Protein AF-A0A2B7ZKZ3-F1 (afdb_monomer)

Mean predicted aligned error: 11.05 Å

pLDDT: mean 71.41, std 15.77, range [35.44, 88.06]

Organism: NCBI:txid73230

Solvent-accessible surface area (backbone atoms only — not comparable to full-atom values): 5796 Å² total; per-residue (Å²): 141,74,61,71,72,65,61,63,66,21,60,46,70,80,85,46,42,60,88,79,86,84,72,76,71,55,71,74,46,41,41,57,69,46,54,39,46,50,31,51,74,71,72,40,77,74,75,49,74,66,55,48,52,51,52,53,53,51,54,50,37,61,63,40,91,48,75,90,72,26,58,48,71,71,62,50,61,69,28,73,60,55,62,46,47,71,71,67,57,64,95,82,123

Sequence (93 aa):
MVAVWETCRKYFEKRDQPKTQSVLPSPECSFEEEIQVMRRYEGMDDSGEEDKTVILSMVRAMLVSKPEEQATMESLMTSEWMVNWSKRAGPEL

Secondary structure (DSSP, 8-state):
--HHHHHSGGGSSSS----SS--PPPHHHHIIIIIHHHHHHTTPPPPPHHHHHHHHHHHHHHT-SSTTTSPPHHHHHTSHHHHHHHHHS-S--

Radius of gyration: 15.7 Å; Cα contacts (8 Å, |Δi|>4): 54; chains: 1; bounding box: 31×40×36 Å

Structure (mmCIF, N/CA/C/O backbone):
data_AF-A0A2B7ZKZ3-F1
#
_entry.id   AF-A0A2B7ZKZ3-F1
#
loop_
_atom_site.group_PDB
_atom_site.id
_ato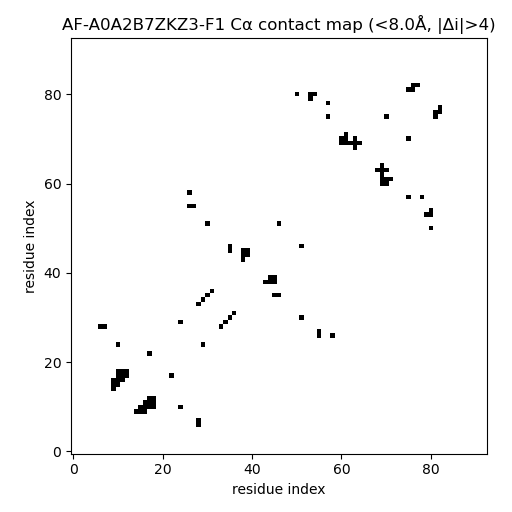m_site.type_symbol
_atom_site.label_atom_id
_atom_site.label_alt_id
_atom_site.label_comp_id
_atom_site.label_asym_id
_atom_site.label_entity_id
_atom_site.label_seq_id
_atom_site.pdbx_PDB_ins_code
_atom_site.Cartn_x
_atom_site.Cartn_y
_atom_site.Cartn_z
_atom_site.occupancy
_atom_site.B_iso_or_equiv
_atom_site.auth_seq_id
_atom_site.auth_comp_id
_atom_site.auth_asym_id
_atom_site.auth_atom_id
_atom_site.pdbx_PDB_model_num
ATOM 1 N N . MET A 1 1 ? -7.373 -0.115 -17.907 1.00 39.53 1 MET A N 1
ATOM 2 C CA . MET A 1 1 ? -6.005 0.226 -17.455 1.00 39.53 1 MET A CA 1
ATOM 3 C C . MET A 1 1 ? -5.549 1.628 -17.907 1.00 39.53 1 MET A C 1
ATOM 5 O O . MET A 1 1 ? -4.401 1.814 -18.262 1.00 39.53 1 MET A O 1
ATOM 9 N N . VAL A 1 2 ? -6.425 2.643 -17.828 1.00 35.44 2 VAL A N 1
ATOM 10 C CA . VAL A 1 2 ? -6.069 4.090 -17.858 1.00 35.44 2 VAL A CA 1
ATOM 11 C C . VAL A 1 2 ? -6.261 4.707 -16.449 1.00 35.44 2 VAL A C 1
ATOM 13 O O . VAL A 1 2 ? -5.969 5.868 -16.199 1.00 35.44 2 VAL A O 1
ATOM 16 N N . ALA A 1 3 ? -6.751 3.899 -15.500 1.00 50.03 3 ALA A N 1
ATOM 17 C CA . ALA A 1 3 ? -7.334 4.326 -14.231 1.00 50.03 3 ALA A CA 1
ATOM 18 C C . ALA A 1 3 ? -6.301 4.707 -13.158 1.00 50.03 3 ALA A C 1
ATOM 20 O O . ALA A 1 3 ? -6.555 5.623 -12.385 1.00 50.03 3 ALA A O 1
ATOM 21 N N . VAL A 1 4 ? -5.124 4.072 -13.137 1.00 50.50 4 VAL A N 1
ATOM 22 C CA . VAL A 1 4 ? -4.055 4.373 -12.162 1.00 50.50 4 VAL A CA 1
ATOM 23 C C . VAL A 1 4 ? -3.572 5.828 -12.296 1.00 50.50 4 VAL A C 1
ATOM 25 O O . VAL A 1 4 ? -3.372 6.513 -11.300 1.00 50.50 4 VAL A O 1
ATOM 28 N N . TRP A 1 5 ? -3.510 6.348 -13.525 1.00 42.09 5 TRP A N 1
ATOM 29 C CA . TRP A 1 5 ? -2.975 7.676 -13.852 1.00 42.09 5 TRP A CA 1
ATOM 30 C C . TRP A 1 5 ? -3.850 8.867 -13.395 1.00 42.09 5 TRP A C 1
ATOM 32 O O . TRP A 1 5 ? -3.326 9.931 -13.077 1.00 42.09 5 TRP A O 1
ATOM 42 N N . GLU A 1 6 ? -5.172 8.710 -13.263 1.00 53.44 6 GLU A N 1
ATOM 43 C CA . GLU A 1 6 ? -6.032 9.712 -12.595 1.00 53.44 6 GLU A CA 1
ATOM 44 C C . GLU A 1 6 ? -6.010 9.590 -11.058 1.00 53.44 6 GLU A C 1
ATOM 46 O O . GLU A 1 6 ? -6.360 10.537 -10.351 1.00 53.44 6 GLU A O 1
ATOM 51 N N . THR A 1 7 ? -5.581 8.443 -10.527 1.00 50.31 7 THR A N 1
ATOM 52 C CA . THR A 1 7 ? -5.728 8.084 -9.108 1.00 50.31 7 THR A CA 1
ATOM 53 C C . THR A 1 7 ? -4.712 8.794 -8.199 1.00 50.31 7 THR A C 1
ATOM 55 O O . THR A 1 7 ? -5.025 9.040 -7.037 1.00 50.31 7 THR A O 1
ATOM 58 N N . CYS A 1 8 ? -3.559 9.217 -8.734 1.00 50.53 8 CYS A N 1
ATOM 59 C CA . CYS A 1 8 ? -2.477 9.895 -7.998 1.00 50.53 8 CYS A CA 1
ATOM 60 C C . CYS A 1 8 ? -2.445 11.430 -8.131 1.00 50.53 8 CYS A C 1
ATOM 62 O O . CYS A 1 8 ? -1.866 12.118 -7.296 1.00 50.53 8 CYS A O 1
ATOM 64 N N . ARG A 1 9 ? -3.155 12.018 -9.110 1.00 52.19 9 ARG A N 1
ATOM 65 C CA . ARG A 1 9 ? -3.342 13.494 -9.237 1.00 52.19 9 ARG A CA 1
ATOM 66 C C . ARG A 1 9 ? -4.001 14.134 -7.993 1.00 52.19 9 ARG A C 1
ATOM 68 O O . ARG A 1 9 ? -3.965 15.340 -7.769 1.00 52.19 9 ARG A O 1
ATOM 75 N N . LYS A 1 10 ? -4.566 13.210 -7.228 1.00 45.88 10 LYS A N 1
ATOM 76 C CA . LYS A 1 10 ? -5.290 13.128 -5.986 1.00 45.88 10 LYS A CA 1
ATOM 77 C C . LYS A 1 10 ? -4.937 14.008 -4.841 1.00 45.88 10 LYS A C 1
ATOM 79 O O . LYS A 1 10 ? -5.738 14.863 -4.501 1.00 45.88 10 LYS A O 1
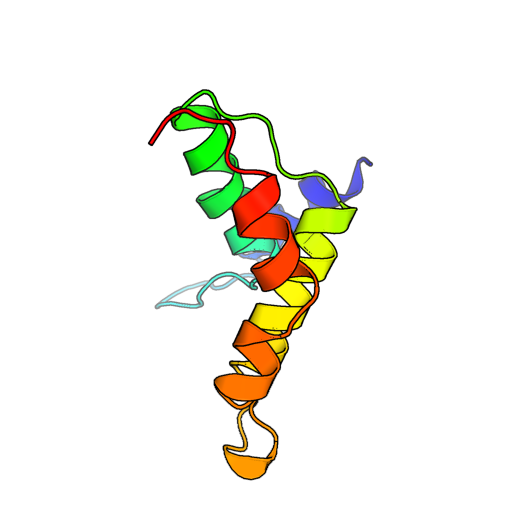ATOM 84 N N . TYR A 1 11 ? -3.726 13.782 -4.313 1.00 52.22 11 TYR A N 1
ATOM 85 C CA . TYR A 1 11 ? -3.168 14.431 -3.126 1.00 52.22 11 TYR A CA 1
ATOM 86 C C . TYR A 1 11 ? -3.142 15.947 -3.234 1.00 52.22 11 TYR A C 1
ATOM 88 O O . TYR A 1 11 ? -2.654 16.630 -2.340 1.00 52.22 11 TYR A O 1
ATOM 96 N N . PHE A 1 12 ? -3.712 16.495 -4.308 1.00 44.62 12 PHE A N 1
ATOM 97 C CA . PHE A 1 12 ? -4.030 17.873 -4.526 1.00 44.62 12 PHE A CA 1
ATOM 98 C C . PHE A 1 12 ? -5.506 18.074 -5.094 1.00 44.62 12 PHE A C 1
ATOM 100 O O . PHE A 1 12 ? -5.852 17.647 -6.184 1.00 44.62 12 PHE A O 1
ATOM 107 N N . GLU A 1 13 ? -6.400 18.767 -4.333 1.00 52.88 13 GLU A N 1
ATOM 108 C CA . GLU A 1 13 ? -7.783 19.283 -4.537 1.00 52.88 13 GLU A CA 1
ATOM 109 C C . GLU A 1 13 ? -8.093 19.587 -6.005 1.00 52.88 13 GLU A C 1
ATOM 111 O O . GLU A 1 13 ? -7.706 20.616 -6.528 1.00 52.88 13 GLU A O 1
ATOM 116 N N . LYS A 1 14 ? -8.950 18.852 -6.679 1.00 51.38 14 LYS A N 1
ATOM 117 C CA . LYS A 1 14 ? -10.175 18.288 -6.128 1.00 51.38 14 LYS A CA 1
ATOM 118 C C . LYS A 1 14 ? -10.587 17.148 -7.046 1.00 51.38 14 LYS A C 1
ATOM 120 O O . LYS A 1 14 ? -10.692 17.359 -8.249 1.00 51.38 14 LYS A O 1
ATOM 125 N N . ARG A 1 15 ? -10.851 15.949 -6.520 1.00 46.69 15 ARG A N 1
ATOM 126 C CA . ARG A 1 15 ? -10.997 15.515 -5.110 1.00 46.69 15 ARG A CA 1
ATOM 127 C C . ARG A 1 15 ? -9.719 14.847 -4.574 1.00 46.69 15 ARG A C 1
ATOM 129 O O . ARG A 1 15 ? -9.504 13.723 -4.994 1.00 46.69 15 ARG A O 1
ATOM 136 N N . ASP A 1 16 ? -8.946 15.544 -3.715 1.00 52.34 16 ASP A N 1
ATOM 137 C CA . ASP A 1 16 ? -8.175 15.029 -2.541 1.00 52.34 16 ASP A CA 1
ATOM 138 C C . ASP A 1 16 ? -6.876 15.837 -2.166 1.00 52.34 16 ASP A C 1
ATOM 140 O O . ASP A 1 16 ? -5.877 15.180 -1.911 1.00 52.34 16 ASP A O 1
ATOM 144 N N . GLN A 1 17 ? -6.781 17.200 -2.065 1.00 48.25 17 GLN A N 1
ATOM 145 C CA . GLN A 1 17 ? -5.461 17.769 -1.617 1.00 48.25 17 GLN A CA 1
ATOM 146 C C . GLN A 1 17 ? -5.172 17.406 -0.152 1.00 48.25 17 GLN A C 1
ATOM 148 O O . GLN A 1 17 ? -5.967 17.821 0.690 1.00 48.25 17 GLN A O 1
ATOM 153 N N . PRO A 1 18 ? -3.976 16.891 0.196 1.00 55.28 18 PRO A N 1
ATOM 154 C CA . PRO A 1 18 ? -3.261 17.360 1.381 1.00 55.28 18 PRO A CA 1
ATOM 155 C C . PRO A 1 18 ? -2.521 18.673 1.186 1.00 55.28 18 PRO A C 1
ATOM 157 O O . PRO A 1 18 ? -1.363 18.734 0.787 1.00 55.28 18 PRO A O 1
ATOM 160 N N . LYS A 1 19 ? -3.193 19.766 1.528 1.00 55.62 19 LYS A N 1
ATOM 161 C CA . LYS A 1 19 ? -2.717 21.115 1.222 1.00 55.62 19 LYS A CA 1
ATOM 162 C C . LYS A 1 19 ? -1.692 21.690 2.213 1.00 55.62 19 LYS A C 1
ATOM 164 O O . LYS A 1 19 ? -1.067 22.680 1.848 1.00 55.62 19 LYS A O 1
ATOM 169 N N . THR A 1 20 ? -1.463 21.095 3.400 1.00 49.66 20 THR A N 1
ATOM 170 C CA . THR A 1 20 ? -0.168 21.118 4.142 1.00 49.66 20 THR A CA 1
ATOM 171 C C . THR A 1 20 ? -0.154 20.273 5.434 1.00 49.66 20 THR A C 1
ATOM 173 O O . THR A 1 20 ? -1.170 20.131 6.103 1.00 49.66 20 THR A O 1
ATOM 176 N N . GLN A 1 21 ? 1.064 19.791 5.744 1.00 51.56 21 GLN A N 1
ATOM 177 C CA . GLN A 1 21 ? 1.602 18.994 6.867 1.00 51.56 21 GLN A CA 1
ATOM 178 C C . GLN A 1 21 ? 1.133 17.526 7.009 1.00 51.56 21 GLN A C 1
ATOM 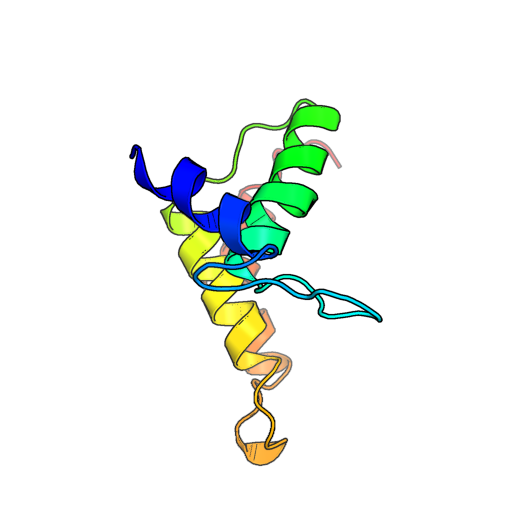180 O O . GLN A 1 21 ? 0.261 17.183 7.796 1.00 51.56 21 GLN A O 1
ATOM 185 N N . SER A 1 22 ? 1.804 16.672 6.220 1.00 53.44 22 SER A N 1
ATOM 186 C CA . SER A 1 22 ? 1.919 15.204 6.313 1.00 53.44 22 SER A CA 1
ATOM 187 C C . SER A 1 22 ? 0.632 14.384 6.222 1.00 53.44 22 SER A C 1
ATOM 189 O O . SER A 1 22 ? 0.280 13.654 7.147 1.00 53.44 22 SER A O 1
ATOM 191 N N . VAL A 1 23 ? -0.035 14.413 5.075 1.00 57.81 23 VAL A N 1
ATOM 192 C CA . VAL A 1 23 ? -0.941 13.310 4.744 1.00 57.81 23 VAL A CA 1
ATOM 193 C C . VAL A 1 23 ? -0.141 12.312 3.930 1.00 57.81 23 VAL A C 1
ATOM 195 O O . VAL A 1 23 ? 0.351 12.625 2.846 1.00 57.81 23 VAL A O 1
ATOM 198 N N . LEU A 1 24 ? 0.031 11.137 4.516 1.00 63.09 24 LEU A N 1
ATOM 199 C CA . LEU A 1 24 ? 0.674 10.017 3.857 1.00 63.09 24 LEU A CA 1
ATOM 200 C C . LEU A 1 24 ? -0.225 9.505 2.721 1.00 63.09 24 LEU A C 1
ATOM 202 O O . LEU A 1 24 ? -1.456 9.536 2.860 1.00 63.09 24 LEU A O 1
ATOM 206 N N . PRO A 1 25 ? 0.368 9.050 1.607 1.00 69.25 25 PRO A N 1
ATOM 207 C CA . PRO A 1 25 ? -0.382 8.448 0.524 1.00 69.25 25 PRO A CA 1
ATOM 208 C C . PRO A 1 25 ? -1.197 7.237 1.002 1.00 69.25 25 PRO A C 1
ATOM 210 O O . PRO A 1 25 ? -0.870 6.567 1.980 1.00 69.25 25 PRO A O 1
ATOM 213 N N . SER A 1 26 ? -2.305 6.968 0.313 1.00 77.50 26 SER A N 1
ATOM 214 C CA . SER A 1 26 ? -3.051 5.726 0.495 1.00 77.50 26 SER A CA 1
ATOM 215 C C . SER A 1 26 ? -2.169 4.555 0.076 1.00 77.50 26 SER A C 1
ATOM 217 O O . SER A 1 26 ? -1.406 4.712 -0.881 1.00 77.50 26 SER A O 1
ATOM 219 N N . PRO A 1 27 ? -2.330 3.371 0.685 1.00 80.44 27 PRO A N 1
ATOM 220 C CA . PRO A 1 27 ? -1.538 2.195 0.342 1.00 80.44 27 PRO A CA 1
ATOM 221 C C . PRO A 1 27 ? -1.486 1.909 -1.165 1.00 80.44 27 PRO A C 1
ATOM 223 O O . PRO A 1 27 ? -0.425 1.598 -1.686 1.00 80.44 27 PRO A O 1
ATOM 226 N N . GLU A 1 28 ? -2.597 2.091 -1.888 1.00 83.88 28 GLU A N 1
ATOM 227 C CA . GLU A 1 28 ? -2.673 1.948 -3.348 1.00 83.88 28 GLU A CA 1
ATOM 228 C C . GLU A 1 28 ? -1.718 2.867 -4.106 1.00 83.88 28 GLU A C 1
ATOM 230 O O . GLU A 1 28 ? -1.150 2.457 -5.111 1.00 83.88 28 GLU A O 1
ATOM 235 N N . CYS A 1 29 ? -1.570 4.111 -3.662 1.00 79.94 29 CYS A N 1
ATOM 236 C CA . CYS A 1 29 ? -0.717 5.075 -4.341 1.00 79.94 29 CYS A CA 1
ATOM 237 C C . CYS A 1 29 ? 0.720 4.934 -3.874 1.00 79.94 29 CYS A C 1
ATOM 239 O O . CYS A 1 29 ? 1.598 4.970 -4.718 1.00 79.94 29 CYS A O 1
ATOM 241 N N . SER A 1 30 ? 0.970 4.683 -2.584 1.00 82.62 30 SER A N 1
ATOM 242 C CA . SER A 1 30 ? 2.307 4.302 -2.110 1.00 82.62 30 SER A CA 1
ATOM 243 C C . SER A 1 30 ? 2.826 3.085 -2.874 1.00 82.62 30 SER A C 1
ATOM 245 O O . SER A 1 30 ? 3.993 3.017 -3.239 1.00 82.62 30 SER A O 1
ATOM 247 N N . PHE A 1 31 ? 1.950 2.130 -3.189 1.00 84.44 31 PHE A N 1
ATOM 248 C CA . PHE A 1 31 ? 2.318 0.980 -4.000 1.00 84.44 31 PHE A CA 1
ATOM 249 C C . PHE A 1 31 ? 2.785 1.388 -5.405 1.00 84.44 31 PHE A C 1
ATOM 251 O O . PHE A 1 31 ? 3.812 0.914 -5.876 1.00 84.44 31 PHE A O 1
ATOM 258 N N . GLU A 1 32 ? 2.072 2.291 -6.071 1.00 84.56 32 GLU A N 1
ATOM 259 C CA . GLU A 1 32 ? 2.415 2.717 -7.434 1.00 84.56 32 GLU A CA 1
ATOM 260 C C . GLU A 1 32 ? 3.584 3.717 -7.489 1.00 84.56 32 GLU A C 1
ATOM 262 O O . GLU A 1 32 ? 4.426 3.642 -8.386 1.00 84.56 32 GLU A O 1
ATOM 267 N N . GLU A 1 33 ? 3.645 4.648 -6.537 1.00 77.81 33 GLU A N 1
ATOM 268 C CA . GLU A 1 33 ? 4.596 5.765 -6.493 1.00 77.81 33 GLU A CA 1
ATOM 269 C C . GLU A 1 33 ? 5.899 5.423 -5.776 1.00 77.81 33 GLU A C 1
ATOM 271 O O . GLU A 1 33 ? 6.930 6.011 -6.091 1.00 77.81 33 GLU A O 1
ATOM 276 N N . GLU A 1 34 ? 5.876 4.480 -4.835 1.00 78.56 34 GLU A N 1
ATOM 277 C CA . GLU A 1 34 ? 7.062 4.093 -4.070 1.00 78.56 34 GLU A CA 1
ATOM 278 C C . GLU A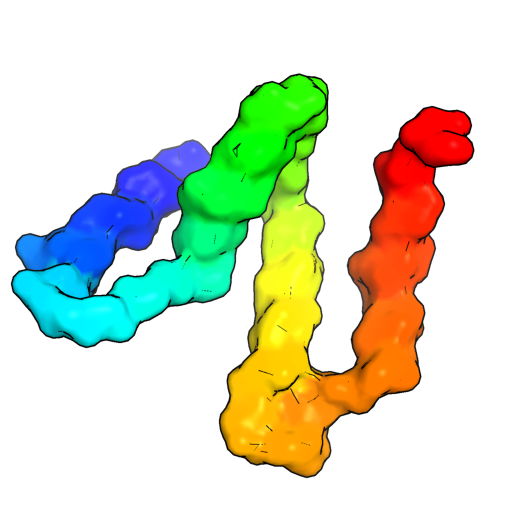 1 34 ? 7.488 2.672 -4.440 1.00 78.56 34 GLU A C 1
ATOM 280 O O . GLU A 1 34 ? 8.592 2.474 -4.941 1.00 78.56 34 GLU A O 1
ATOM 285 N N . ILE A 1 35 ? 6.611 1.675 -4.281 1.00 81.44 35 ILE A N 1
ATOM 286 C CA . ILE A 1 35 ? 6.995 0.262 -4.458 1.00 81.44 35 ILE A CA 1
ATOM 287 C C . ILE A 1 35 ? 7.318 -0.058 -5.923 1.00 81.44 35 ILE A C 1
ATOM 289 O O . ILE A 1 35 ? 8.382 -0.605 -6.217 1.00 81.44 35 ILE A O 1
ATOM 293 N N . GLN A 1 36 ? 6.434 0.292 -6.855 1.00 82.25 36 GLN A N 1
ATOM 294 C CA . GLN A 1 36 ? 6.651 0.017 -8.278 1.00 82.25 36 GLN A CA 1
ATOM 295 C C . GLN A 1 36 ? 7.755 0.903 -8.866 1.00 82.25 36 GLN A C 1
ATOM 297 O O . GLN A 1 36 ? 8.531 0.454 -9.706 1.00 82.25 36 GLN A O 1
ATOM 302 N N . VAL A 1 37 ? 7.883 2.152 -8.402 1.00 81.94 37 VAL A N 1
ATOM 303 C CA . VAL A 1 37 ? 8.996 3.027 -8.805 1.00 81.94 37 VAL A CA 1
ATOM 304 C C . VAL A 1 37 ? 10.337 2.431 -8.387 1.00 81.94 37 VAL A C 1
ATOM 306 O O . VAL A 1 37 ? 11.243 2.375 -9.218 1.00 81.94 37 VAL A O 1
ATOM 309 N N . MET A 1 38 ? 10.458 1.944 -7.150 1.00 78.38 38 MET A N 1
ATOM 310 C CA . MET A 1 38 ? 11.693 1.317 -6.677 1.00 78.38 38 MET A CA 1
ATOM 311 C C . MET A 1 38 ? 12.005 0.020 -7.425 1.00 78.38 38 MET A C 1
ATOM 313 O O . MET A 1 38 ? 13.147 -0.181 -7.822 1.00 78.38 38 MET A O 1
ATOM 317 N N . ARG A 1 39 ? 11.003 -0.814 -7.723 1.00 84.62 39 ARG A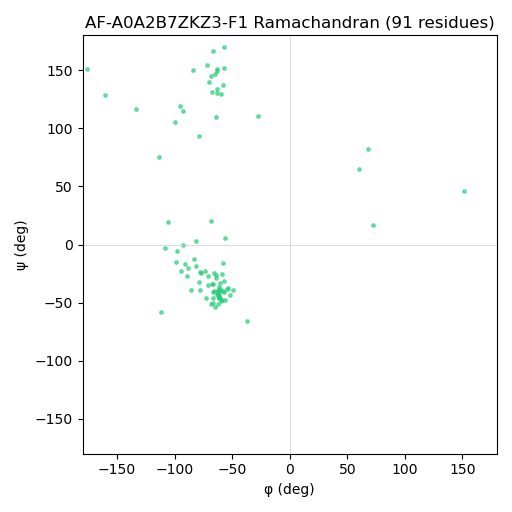 N 1
ATOM 318 C CA . ARG A 1 39 ? 11.196 -2.018 -8.550 1.00 84.62 39 ARG A CA 1
ATOM 319 C C . ARG A 1 39 ? 11.744 -1.696 -9.934 1.00 84.62 39 ARG A C 1
ATOM 321 O O . ARG A 1 39 ? 12.742 -2.282 -10.342 1.00 84.62 39 ARG A O 1
ATOM 328 N N . ARG A 1 40 ? 11.152 -0.715 -10.623 1.00 84.56 40 ARG A N 1
ATOM 329 C CA . ARG A 1 40 ? 11.660 -0.258 -11.925 1.00 84.56 40 ARG A CA 1
ATOM 330 C C . ARG A 1 40 ? 13.067 0.315 -11.821 1.00 84.56 40 ARG A C 1
ATOM 332 O O . ARG A 1 40 ? 13.881 0.077 -12.708 1.00 84.56 40 ARG A O 1
ATOM 339 N N . TYR A 1 41 ? 13.356 1.060 -10.753 1.00 79.69 41 TYR A N 1
ATOM 340 C CA . TYR A 1 41 ? 14.698 1.577 -10.483 1.00 79.69 41 TYR A CA 1
ATOM 341 C C . TYR A 1 41 ? 15.725 0.445 -10.310 1.00 79.69 41 TYR A C 1
ATOM 343 O O . TYR A 1 41 ? 16.838 0.549 -10.817 1.00 79.69 41 TYR A O 1
ATOM 351 N N . GLU A 1 42 ? 15.337 -0.658 -9.670 1.00 84.88 42 GLU A N 1
ATOM 352 C CA . GLU A 1 42 ? 16.162 -1.861 -9.499 1.00 84.88 42 GLU A CA 1
ATOM 353 C C . GLU A 1 42 ? 16.167 -2.791 -10.729 1.00 84.88 42 GLU A C 1
ATOM 355 O O . GLU A 1 42 ? 16.799 -3.845 -10.705 1.00 84.88 42 GLU A O 1
ATOM 360 N N . GLY A 1 43 ? 15.499 -2.413 -11.825 1.00 83.56 43 GLY A N 1
ATOM 361 C CA . GLY A 1 43 ? 15.418 -3.226 -13.043 1.00 83.56 43 GLY A CA 1
ATOM 362 C C . GLY A 1 43 ? 14.528 -4.465 -12.908 1.00 83.56 43 GLY A C 1
ATOM 363 O O . GLY A 1 43 ? 14.619 -5.374 -13.730 1.00 83.56 43 GLY A O 1
ATOM 364 N N . MET A 1 44 ? 13.680 -4.509 -11.880 1.00 81.44 44 MET A N 1
ATOM 365 C CA . MET A 1 44 ? 12.672 -5.546 -11.696 1.00 81.44 44 MET A CA 1
ATOM 366 C C . MET A 1 44 ? 11.412 -5.219 -12.497 1.00 81.44 44 MET A C 1
ATOM 368 O O . MET A 1 44 ? 11.047 -4.052 -12.663 1.00 81.44 44 MET A O 1
ATOM 372 N N . ASP A 1 45 ? 10.702 -6.262 -12.921 1.00 82.00 45 ASP A N 1
ATOM 373 C CA . ASP A 1 45 ? 9.389 -6.108 -13.536 1.00 82.00 45 ASP A CA 1
ATOM 374 C C . ASP A 1 45 ? 8.361 -5.543 -12.542 1.00 82.00 45 ASP A C 1
ATOM 376 O O . ASP A 1 45 ? 8.376 -5.833 -11.332 1.00 82.00 45 ASP A O 1
ATOM 380 N N . ASP A 1 46 ? 7.434 -4.751 -13.087 1.00 79.62 46 ASP A N 1
ATOM 381 C CA . ASP A 1 46 ? 6.285 -4.247 -12.347 1.00 79.62 46 ASP A CA 1
ATOM 382 C C . ASP A 1 46 ? 5.473 -5.421 -11.785 1.00 79.62 46 ASP A C 1
ATOM 384 O O . ASP A 1 46 ? 5.200 -6.421 -12.454 1.00 79.62 46 ASP A O 1
ATOM 388 N N . SER A 1 47 ? 5.038 -5.276 -10.537 1.00 77.25 47 SER A N 1
ATOM 389 C CA . SER A 1 47 ? 4.098 -6.215 -9.927 1.00 77.25 47 SER A CA 1
ATOM 390 C C . SER A 1 47 ? 2.775 -6.173 -10.693 1.00 77.25 47 SER A C 1
ATOM 392 O O . SER A 1 47 ? 2.252 -5.090 -10.964 1.00 77.25 47 SER A O 1
ATOM 394 N N . GLY A 1 48 ? 2.215 -7.337 -11.021 1.00 82.94 48 GLY A N 1
ATOM 395 C CA . GLY A 1 48 ? 0.908 -7.416 -11.671 1.00 82.94 48 GLY A CA 1
ATOM 396 C C . GLY A 1 48 ? -0.236 -6.946 -10.762 1.00 82.94 48 GLY A C 1
ATOM 397 O O . GLY A 1 48 ? -0.083 -6.830 -9.546 1.00 82.94 48 GLY A O 1
ATOM 398 N N . GLU A 1 49 ? -1.418 -6.722 -11.342 1.00 82.50 49 GLU A N 1
ATOM 399 C CA . GLU A 1 49 ? -2.616 -6.290 -10.596 1.00 82.50 49 GLU A CA 1
ATOM 400 C C . GLU A 1 49 ? -3.043 -7.309 -9.522 1.00 82.50 49 GLU A C 1
ATOM 402 O O . GLU A 1 49 ? -3.518 -6.937 -8.447 1.00 82.50 49 GLU A O 1
ATOM 407 N N . GLU A 1 50 ? -2.834 -8.598 -9.793 1.00 83.44 50 GLU A N 1
ATOM 408 C CA . GLU A 1 50 ? -3.052 -9.675 -8.826 1.00 83.44 50 GLU A CA 1
ATOM 409 C C . GLU A 1 50 ? -2.126 -9.504 -7.615 1.00 83.44 50 GLU A C 1
ATOM 411 O O . GLU A 1 50 ? -2.596 -9.405 -6.484 1.00 83.44 50 GLU A O 1
ATOM 416 N N . ASP A 1 51 ? -0.825 -9.334 -7.849 1.00 81.25 51 ASP A N 1
ATOM 417 C CA . ASP A 1 51 ? 0.169 -9.158 -6.786 1.00 81.25 51 ASP A CA 1
ATOM 418 C C . ASP A 1 51 ? -0.090 -7.903 -5.961 1.00 81.25 51 ASP A C 1
ATOM 420 O O . ASP A 1 51 ? -0.044 -7.942 -4.731 1.00 81.25 51 ASP A O 1
ATOM 424 N N . LYS A 1 52 ? -0.430 -6.800 -6.630 1.00 84.75 52 LYS A N 1
ATOM 425 C CA . LYS A 1 52 ? -0.853 -5.560 -5.981 1.00 84.75 52 LYS A CA 1
ATOM 426 C C . LYS A 1 52 ? -2.051 -5.791 -5.064 1.00 84.75 52 LYS A C 1
ATOM 428 O O . LYS A 1 52 ? -2.038 -5.352 -3.915 1.00 84.75 52 LYS A O 1
ATOM 433 N N . THR A 1 53 ? -3.074 -6.491 -5.548 1.00 85.94 53 THR A N 1
ATOM 434 C CA . THR A 1 53 ? -4.285 -6.778 -4.769 1.00 85.94 53 THR A CA 1
ATOM 435 C C . THR A 1 53 ? -3.951 -7.588 -3.522 1.00 85.94 53 THR A C 1
ATOM 437 O O . THR A 1 53 ? -4.389 -7.235 -2.423 1.00 85.94 53 THR A O 1
ATOM 440 N N . VAL A 1 54 ? -3.130 -8.631 -3.666 1.00 85.19 54 VAL A N 1
ATOM 441 C CA . VAL A 1 54 ? -2.755 -9.483 -2.536 1.00 85.19 54 VAL A CA 1
ATOM 442 C C . VAL A 1 54 ? -1.897 -8.706 -1.525 1.00 85.19 54 VAL A C 1
ATOM 444 O O . VAL A 1 54 ? -2.219 -8.718 -0.336 1.00 85.19 54 VAL A O 1
ATOM 447 N N . ILE A 1 55 ? -0.887 -7.946 -1.967 1.00 82.50 55 ILE A N 1
ATOM 448 C CA . ILE A 1 55 ? -0.030 -7.128 -1.084 1.00 82.50 55 ILE A CA 1
ATOM 449 C C . ILE A 1 55 ? -0.859 -6.097 -0.311 1.00 82.50 55 ILE A C 1
ATOM 451 O O . ILE A 1 55 ? -0.752 -5.999 0.913 1.00 82.50 55 ILE A O 1
ATOM 455 N N . LEU A 1 56 ? -1.729 -5.352 -0.996 1.00 86.38 56 LEU A N 1
ATOM 456 C CA . LEU A 1 56 ? -2.553 -4.327 -0.355 1.00 86.38 56 LEU A CA 1
ATOM 457 C C . LEU A 1 56 ? -3.583 -4.925 0.609 1.00 86.38 56 LEU A C 1
ATOM 459 O O . LEU A 1 56 ? -3.875 -4.320 1.643 1.00 86.38 56 LEU A O 1
ATOM 463 N N . SER A 1 57 ? -4.122 -6.111 0.305 1.00 86.69 57 SER A N 1
ATOM 464 C CA . SER A 1 57 ? -5.018 -6.828 1.218 1.00 86.69 57 SER A CA 1
ATOM 465 C C . SER A 1 57 ? -4.311 -7.213 2.521 1.00 86.69 57 SER A C 1
ATOM 467 O O . SER A 1 57 ? -4.865 -7.010 3.602 1.00 86.69 57 SER A O 1
ATOM 469 N N . MET A 1 58 ? -3.057 -7.666 2.428 1.00 84.38 58 MET A N 1
ATOM 470 C CA . MET A 1 58 ? -2.237 -8.024 3.581 1.00 84.38 58 MET A CA 1
ATOM 471 C C . MET A 1 58 ? -1.899 -6.792 4.424 1.00 84.38 58 MET A C 1
ATOM 473 O O . MET A 1 58 ? -2.147 -6.783 5.628 1.00 84.38 58 MET A O 1
ATOM 477 N N . VAL A 1 59 ? -1.403 -5.721 3.791 1.00 84.62 59 VAL A N 1
ATOM 478 C CA . VAL A 1 59 ? -1.071 -4.457 4.474 1.00 84.62 59 VAL A CA 1
ATOM 479 C C . VAL A 1 59 ? -2.288 -3.899 5.214 1.00 84.62 59 VAL A C 1
ATOM 481 O O . VAL A 1 59 ? -2.171 -3.467 6.356 1.00 84.62 59 VAL A O 1
ATOM 484 N N . ARG A 1 60 ? -3.485 -3.963 4.622 1.00 87.19 60 ARG A N 1
ATOM 485 C CA . ARG A 1 60 ? -4.721 -3.557 5.309 1.00 87.19 60 ARG A CA 1
ATOM 486 C C . ARG A 1 60 ? -5.039 -4.408 6.527 1.00 87.19 60 ARG A C 1
ATOM 488 O O . ARG A 1 60 ? -5.400 -3.850 7.557 1.00 87.19 60 ARG A O 1
ATOM 495 N N . ALA A 1 61 ? -4.893 -5.726 6.423 1.00 85.12 61 ALA A N 1
ATOM 496 C CA . ALA A 1 61 ? -5.127 -6.631 7.543 1.00 85.12 61 ALA A CA 1
ATOM 497 C C . ALA A 1 61 ? -4.134 -6.383 8.698 1.00 85.12 61 ALA A C 1
ATOM 499 O O . ALA A 1 61 ? -4.479 -6.559 9.864 1.00 85.12 61 ALA A O 1
ATOM 500 N N . MET A 1 62 ? -2.925 -5.901 8.390 1.00 85.50 62 MET A N 1
ATOM 501 C CA . MET A 1 62 ? -1.934 -5.471 9.384 1.00 85.50 62 MET A CA 1
ATOM 502 C C . MET A 1 62 ? -2.218 -4.093 9.987 1.00 85.50 62 MET A C 1
ATOM 504 O O . MET A 1 62 ? -1.734 -3.806 11.074 1.00 85.50 62 MET A O 1
ATOM 508 N N . LEU A 1 63 ? -2.957 -3.219 9.307 1.00 84.56 63 LEU A N 1
ATOM 509 C CA . LEU A 1 63 ? -3.175 -1.830 9.731 1.00 84.56 63 LEU A CA 1
ATOM 510 C C . LEU A 1 63 ? -4.586 -1.587 10.288 1.00 84.56 63 LEU A C 1
ATOM 512 O O . LEU A 1 63 ? -5.043 -0.445 10.364 1.00 84.56 63 LEU A O 1
ATOM 516 N N . VAL A 1 64 ? -5.284 -2.653 10.691 1.00 86.00 64 VAL A N 1
ATOM 517 C CA . VAL A 1 64 ? -6.581 -2.546 11.366 1.00 86.00 64 VAL A CA 1
ATOM 518 C C . VAL A 1 64 ? -6.402 -1.815 12.697 1.00 86.00 64 VAL A C 1
ATOM 520 O O . VAL A 1 64 ? -5.529 -2.146 13.494 1.00 86.00 64 VAL A O 1
ATOM 523 N N . SER A 1 65 ? -7.232 -0.798 12.947 1.00 80.31 65 SER A N 1
ATOM 524 C CA . SER A 1 65 ? -7.083 0.082 14.117 1.00 80.31 65 SER A CA 1
ATOM 525 C C . SER A 1 65 ? -7.308 -0.624 15.454 1.00 80.31 65 SER A C 1
ATOM 527 O O . SER A 1 65 ? -6.833 -0.149 16.483 1.00 80.31 65 SER A O 1
ATOM 529 N N . LYS A 1 66 ? -8.059 -1.726 15.446 1.00 86.00 66 LYS A N 1
ATOM 530 C CA . LYS A 1 66 ? -8.301 -2.560 16.619 1.00 86.00 66 LYS A CA 1
ATOM 531 C C . LYS A 1 66 ? -7.297 -3.712 16.636 1.00 86.00 66 LYS A C 1
ATOM 533 O O . LYS A 1 66 ? -7.325 -4.524 15.710 1.00 86.00 66 LYS A O 1
ATOM 538 N N . PRO A 1 67 ? -6.452 -3.818 17.671 1.00 81.81 67 PRO A N 1
ATOM 539 C CA . PRO A 1 67 ? -5.453 -4.877 17.764 1.00 81.81 67 PRO A CA 1
ATOM 540 C C . PRO A 1 67 ? -6.040 -6.292 17.706 1.00 81.81 67 PRO A C 1
ATOM 542 O O . PRO A 1 67 ? -5.394 -7.196 17.193 1.00 81.81 67 PRO A O 1
ATOM 545 N N . GLU A 1 68 ? -7.265 -6.502 18.197 1.00 87.75 68 GLU A N 1
ATOM 546 C CA . GLU A 1 68 ? -7.909 -7.825 18.209 1.00 87.75 68 GLU A CA 1
ATOM 547 C C . GLU A 1 68 ? -8.386 -8.268 16.819 1.00 87.75 68 GLU A C 1
ATOM 549 O O . GLU A 1 68 ? -8.566 -9.457 16.569 1.00 87.75 68 GLU A O 1
ATOM 554 N N . GLU A 1 69 ? -8.604 -7.306 15.922 1.00 83.06 69 GLU A N 1
ATOM 555 C CA . GLU A 1 69 ? -8.991 -7.528 14.527 1.00 83.06 69 GLU A CA 1
ATOM 556 C C . GLU A 1 69 ? -7.772 -7.453 13.582 1.00 83.06 69 GLU A C 1
ATOM 558 O O . GLU A 1 69 ? -7.898 -7.714 12.384 1.00 83.06 69 GLU A O 1
ATOM 563 N N . GLN A 1 70 ? -6.592 -7.098 14.106 1.00 88.06 70 GLN A N 1
ATOM 564 C CA . GLN A 1 70 ? -5.336 -7.064 13.366 1.00 88.06 70 GLN A CA 1
ATOM 565 C C . GLN A 1 70 ? -4.881 -8.487 13.034 1.00 88.06 70 GLN A C 1
ATOM 567 O O . GLN A 1 70 ? -4.970 -9.405 13.852 1.00 88.06 70 GLN A O 1
ATOM 572 N N . ALA A 1 71 ? -4.352 -8.676 11.829 1.00 85.69 71 ALA A N 1
ATOM 573 C CA . ALA A 1 71 ? -3.796 -9.958 11.432 1.00 85.69 71 ALA A CA 1
ATOM 574 C C . ALA A 1 71 ? -2.647 -10.374 12.365 1.00 85.69 71 ALA A C 1
ATOM 576 O O . ALA A 1 71 ? -1.701 -9.617 12.597 1.00 85.69 71 ALA A O 1
ATOM 577 N N . THR A 1 72 ? -2.715 -11.605 12.872 1.00 87.38 72 THR A N 1
ATOM 578 C CA . THR A 1 72 ? -1.634 -12.188 13.669 1.00 87.38 72 THR A CA 1
ATOM 579 C C . THR A 1 72 ? -0.440 -12.522 12.780 1.00 87.38 72 THR A C 1
ATOM 581 O O . THR A 1 72 ? -0.594 -12.808 11.590 1.00 87.38 72 THR A O 1
ATOM 584 N N . MET A 1 73 ? 0.760 -12.558 13.366 1.00 83.69 73 MET A N 1
ATOM 585 C CA . MET A 1 73 ? 1.969 -12.990 12.655 1.00 83.69 73 MET A CA 1
ATOM 586 C C . MET A 1 73 ? 1.765 -14.355 11.978 1.00 83.69 73 MET A C 1
ATOM 588 O O . MET A 1 73 ? 2.102 -14.525 10.814 1.00 83.69 73 MET A O 1
ATOM 592 N N . GLU A 1 74 ? 1.150 -15.315 12.670 1.00 85.88 74 GLU A N 1
ATOM 593 C CA . GLU A 1 74 ? 0.877 -16.655 12.133 1.00 85.88 74 GLU A CA 1
ATOM 594 C C . GLU A 1 74 ? -0.044 -16.618 10.903 1.00 85.88 74 GLU A C 1
ATOM 596 O O . GLU A 1 74 ? 0.232 -17.274 9.895 1.00 85.88 74 GLU A O 1
ATOM 601 N N . SER A 1 75 ? -1.103 -15.802 10.943 1.00 85.69 75 SER A N 1
ATOM 602 C CA . SER A 1 75 ? -2.014 -15.621 9.809 1.00 85.69 75 SER A CA 1
ATOM 603 C C . SER A 1 75 ? -1.342 -14.921 8.625 1.00 85.69 75 SER A C 1
ATOM 605 O O . SER A 1 75 ? -1.668 -15.214 7.477 1.00 85.69 75 SER A O 1
ATOM 607 N N . LEU A 1 76 ? -0.411 -13.999 8.880 1.00 83.69 76 LEU A N 1
ATOM 608 C CA . LEU A 1 76 ? 0.334 -13.306 7.827 1.00 83.69 76 LEU A CA 1
ATOM 609 C C . LEU A 1 76 ? 1.349 -14.234 7.163 1.00 83.69 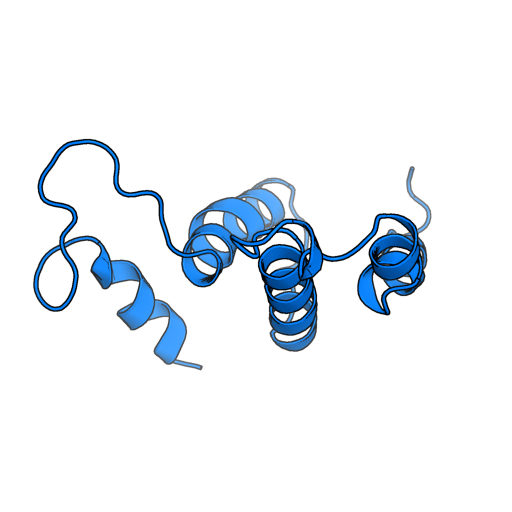76 LEU A C 1
ATOM 611 O O . LEU A 1 76 ? 1.401 -14.305 5.937 1.00 83.69 76 LEU A O 1
ATOM 615 N N . MET A 1 77 ? 2.109 -14.994 7.955 1.00 82.56 77 MET A N 1
ATOM 616 C CA . MET A 1 77 ? 3.124 -15.933 7.460 1.00 82.56 77 MET A CA 1
ATOM 617 C C . MET A 1 77 ? 2.521 -17.077 6.634 1.00 82.56 77 MET A C 1
ATOM 619 O O . MET A 1 77 ? 3.193 -17.627 5.766 1.00 82.56 77 MET A O 1
ATOM 623 N N . THR A 1 78 ? 1.256 -17.422 6.881 1.00 83.19 78 THR A N 1
ATOM 624 C CA . THR A 1 78 ? 0.509 -18.440 6.122 1.00 83.19 78 THR A CA 1
ATOM 625 C C . THR A 1 78 ? -0.305 -17.866 4.961 1.00 83.19 78 THR A C 1
ATOM 627 O O . THR A 1 78 ? -0.947 -18.624 4.234 1.00 83.19 78 THR A O 1
ATOM 630 N N . SER A 1 79 ? -0.268 -16.546 4.748 1.00 81.75 79 SER A N 1
ATOM 631 C CA . SER A 1 79 ? -0.961 -15.906 3.630 1.00 81.75 79 SER A CA 1
ATOM 632 C C . SER A 1 79 ? -0.409 -16.366 2.279 1.00 81.75 79 SER A C 1
ATOM 634 O O . SER A 1 79 ? 0.775 -16.682 2.128 1.00 81.75 79 SER A O 1
ATOM 636 N N . GLU A 1 80 ? -1.280 -16.355 1.269 1.00 76.31 80 GLU A N 1
ATOM 637 C CA . GLU A 1 80 ? -0.942 -16.750 -0.100 1.00 76.31 80 GLU A CA 1
ATOM 638 C C . GLU A 1 80 ? 0.271 -15.984 -0.643 1.00 76.31 80 GLU A C 1
ATOM 640 O O . GLU A 1 80 ? 1.130 -16.566 -1.308 1.00 76.31 80 GLU A O 1
ATOM 645 N N . TRP A 1 81 ? 0.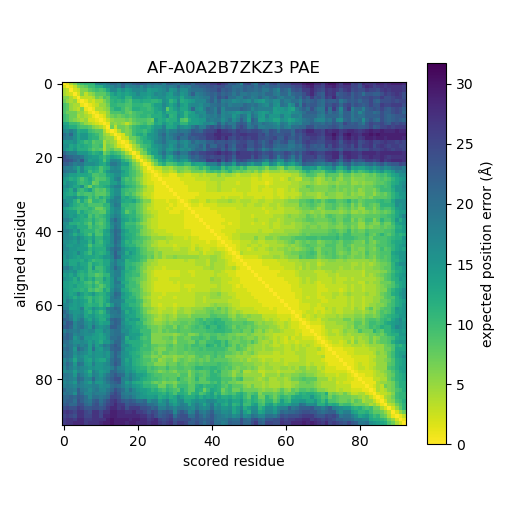385 -14.697 -0.304 1.00 75.38 81 TRP A N 1
ATOM 646 C CA . TRP A 1 81 ? 1.536 -13.891 -0.683 1.00 75.38 81 TRP A CA 1
ATOM 647 C C . TRP A 1 81 ? 2.826 -14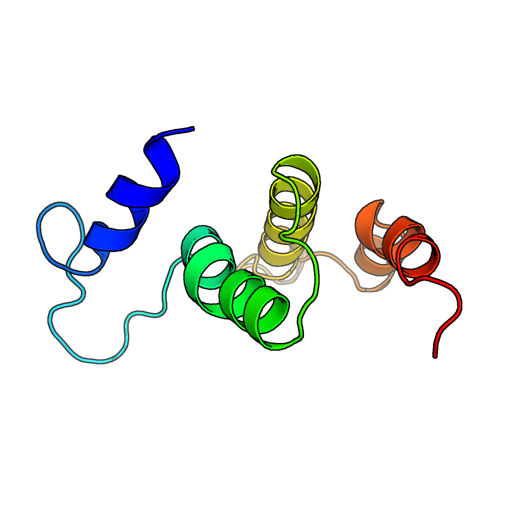.383 -0.041 1.00 75.38 81 TRP A C 1
ATOM 649 O O . TRP A 1 81 ? 3.762 -14.662 -0.774 1.00 75.38 81 TRP A O 1
ATOM 659 N N . MET A 1 82 ? 2.893 -14.546 1.286 1.00 79.12 82 MET A N 1
ATOM 660 C CA . MET A 1 82 ? 4.128 -14.968 1.969 1.00 79.12 82 MET A CA 1
ATOM 661 C C . MET A 1 82 ? 4.614 -16.340 1.487 1.00 79.12 82 MET A C 1
ATOM 663 O O . MET A 1 82 ? 5.807 -16.541 1.246 1.00 79.12 82 MET A O 1
ATOM 667 N N . VAL A 1 83 ? 3.684 -17.272 1.267 1.00 79.56 83 VAL A N 1
ATOM 668 C CA . VAL A 1 83 ? 4.000 -18.615 0.764 1.00 79.56 83 VAL A CA 1
ATOM 669 C C . VAL A 1 83 ? 4.521 -18.571 -0.673 1.00 79.56 83 VAL A C 1
ATOM 671 O O . VAL A 1 83 ? 5.465 -19.290 -1.011 1.00 79.56 83 VAL A O 1
ATOM 674 N N . ASN A 1 84 ? 3.934 -17.735 -1.529 1.00 75.12 84 ASN A N 1
ATOM 675 C CA . ASN A 1 84 ? 4.313 -17.657 -2.939 1.00 75.12 84 ASN A CA 1
ATOM 676 C C . ASN A 1 84 ? 5.445 -16.660 -3.212 1.00 75.12 84 ASN A C 1
ATOM 678 O O . ASN A 1 84 ? 6.134 -16.799 -4.218 1.00 75.12 84 ASN A O 1
ATOM 682 N N . TRP A 1 85 ? 5.695 -15.701 -2.322 1.00 68.81 85 TRP A N 1
ATOM 683 C CA . TRP A 1 85 ? 6.771 -14.719 -2.433 1.00 68.81 85 TRP A CA 1
ATOM 684 C C . TRP A 1 85 ? 8.136 -15.406 -2.457 1.00 68.81 85 TRP A C 1
ATOM 686 O O . TRP A 1 85 ? 8.928 -15.151 -3.363 1.00 68.81 85 TRP A O 1
ATOM 696 N N . SER A 1 86 ? 8.357 -16.371 -1.557 1.00 57.09 86 SER A N 1
ATOM 697 C CA . SER A 1 86 ? 9.584 -17.185 -1.528 1.00 57.09 86 SER A CA 1
ATOM 698 C C . SER A 1 86 ? 9.843 -17.964 -2.823 1.00 57.09 86 SER A C 1
ATOM 700 O O . SER A 1 86 ? 10.984 -18.274 -3.139 1.00 57.09 86 SER A O 1
ATOM 702 N N . LYS A 1 87 ? 8.788 -18.266 -3.588 1.00 61.16 87 LYS A N 1
ATOM 703 C CA . LYS A 1 87 ? 8.866 -19.006 -4.856 1.00 61.16 87 LYS A CA 1
ATOM 704 C C . LYS A 1 87 ? 9.028 -18.093 -6.073 1.00 61.16 87 LYS A C 1
ATOM 706 O O . LYS A 1 87 ? 9.345 -18.578 -7.152 1.00 61.16 87 LYS A O 1
ATOM 711 N N . ARG A 1 88 ? 8.741 -16.798 -5.912 1.00 59.84 88 ARG A N 1
ATOM 712 C CA . ARG A 1 88 ? 8.792 -15.771 -6.965 1.00 59.84 88 ARG A CA 1
ATOM 713 C C . ARG A 1 88 ? 10.121 -15.024 -6.984 1.00 59.84 88 ARG A C 1
ATOM 715 O O . ARG A 1 88 ? 10.484 -14.489 -8.026 1.00 59.84 88 ARG A O 1
ATOM 722 N N . ALA A 1 89 ? 10.852 -15.003 -5.869 1.00 54.78 89 ALA A N 1
ATOM 723 C CA . ALA A 1 89 ? 12.274 -14.701 -5.904 1.00 54.78 89 ALA A CA 1
ATOM 724 C C . ALA A 1 89 ? 12.956 -15.816 -6.714 1.00 54.78 89 ALA A C 1
ATOM 726 O O . ALA A 1 89 ? 12.968 -16.974 -6.300 1.00 54.78 89 ALA A O 1
ATOM 727 N N . GLY A 1 90 ? 13.438 -15.484 -7.914 1.00 46.09 90 GLY A N 1
ATOM 728 C CA . GLY A 1 90 ? 14.283 -16.385 -8.694 1.00 46.09 90 GLY A CA 1
ATOM 729 C C . GLY A 1 90 ? 15.533 -16.803 -7.902 1.00 46.09 90 GLY A C 1
ATOM 730 O O . GLY A 1 90 ? 15.806 -16.231 -6.848 1.00 46.09 90 GLY A O 1
ATOM 731 N N . PRO A 1 91 ? 16.307 -17.786 -8.392 1.00 44.78 91 PRO A N 1
ATOM 732 C CA . PRO A 1 91 ? 17.390 -18.449 -7.652 1.00 44.78 91 PRO A CA 1
ATOM 733 C C . PRO A 1 91 ? 18.625 -17.573 -7.343 1.00 44.78 91 PRO A C 1
ATOM 735 O O . PRO A 1 91 ? 19.690 -18.114 -7.071 1.00 44.78 91 PRO A O 1
ATOM 738 N N . GLU A 1 92 ? 18.511 -16.248 -7.372 1.00 48.66 92 GLU A N 1
ATOM 739 C CA . GLU A 1 92 ? 19.608 -15.316 -7.113 1.00 48.66 92 GLU A CA 1
ATOM 740 C C . GLU A 1 92 ? 19.363 -14.531 -5.817 1.00 48.66 92 GLU A C 1
ATOM 742 O O . GLU A 1 92 ? 18.987 -13.360 -5.823 1.00 48.66 92 GLU A O 1
ATOM 747 N N . LEU A 1 93 ? 19.573 -15.224 -4.694 1.00 43.34 93 LEU A N 1
ATOM 748 C CA . LEU A 1 93 ? 20.044 -14.658 -3.427 1.00 43.34 93 LEU A CA 1
ATOM 749 C C . LEU A 1 93 ? 21.216 -15.506 -2.930 1.00 43.34 93 LEU A C 1
ATOM 751 O O . LEU A 1 93 ? 21.084 -16.752 -2.954 1.00 43.34 93 LEU A O 1
#

Foldseek 3Di:
DCPLVVVVVACPDVVHPPPDDDDDDDLLVCCVVPVQVVCVVVVHDGDDPVLSVQVNVLVVLQPPPDPVSRDDPVNSCPGPCNVCVVVPPPPDD

Nearest PDB structures (foldseek):
  7pt6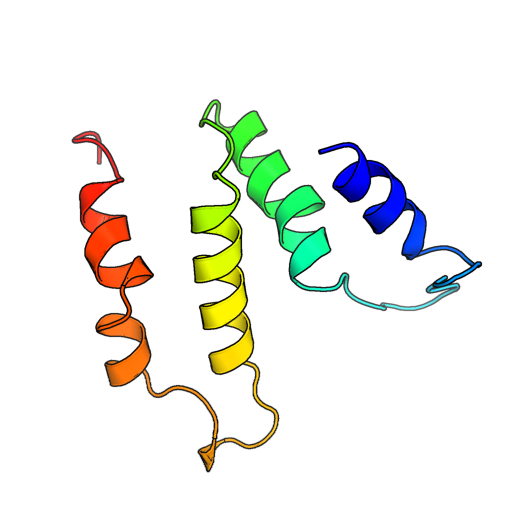-assembly1_8  TM=5.838E-01  e=2.979E+00  Saccharomyces cerevisiae S288C
  8han-assembly1_B  TM=2.416E-01  e=3.381E+00  Homo sapiens